Protein AF-A0A843T070-F1 (afdb_monomer_lite)

Sequence (64 aa):
MSLLRGFGQQILRDYDRLDVLVSNAGIWLTPEQGRRVSADGHEMHFAVNYLSHYLTAAVEAPCA

Radius of gyration: 13.83 Å; chains: 1; bounding box: 30×17×42 Å

Secondary structure (DSSP, 8-state):
-HHHHHHHHHHHHH-S--------------GGG---B-TTSSBHHIIIIIIIHHHHHHHHS---

Foldseek 3Di:
DVVLLVVLVVCVVPDVDDDDDDLPWFDDDDVVNPWDADPVGHTPRCVTNPVSSVSNVVSPDPPD

Structure (mmCIF, N/CA/C/O backbone):
data_AF-A0A843T070-F1
#
_entry.id   AF-A0A843T070-F1
#
loop_
_atom_site.group_PDB
_atom_site.id
_atom_site.type_symbol
_atom_site.label_atom_id
_atom_site.label_alt_id
_atom_site.label_comp_id
_atom_site.label_asym_id
_atom_site.label_entity_id
_atom_site.label_seq_id
_atom_site.pdbx_PDB_ins_code
_atom_site.Cartn_x
_atom_site.Cartn_y
_atom_site.Cartn_z
_atom_site.occupancy
_atom_site.B_iso_or_equiv
_atom_site.auth_seq_id
_atom_site.auth_comp_id
_atom_site.auth_asym_id
_atom_site.auth_atom_id
_atom_site.pdbx_PDB_model_num
ATOM 1 N N . MET A 1 1 ? 5.163 6.826 3.246 1.00 84.19 1 MET A N 1
ATOM 2 C CA . MET A 1 1 ? 4.405 5.826 4.032 1.00 84.19 1 MET A CA 1
ATOM 3 C C . MET A 1 1 ? 3.704 6.439 5.243 1.00 84.19 1 MET A C 1
ATOM 5 O O . MET A 1 1 ? 2.658 5.936 5.637 1.00 84.19 1 MET A O 1
ATOM 9 N N . SER A 1 2 ? 4.200 7.548 5.809 1.00 85.00 2 SER A N 1
ATOM 10 C CA . SER A 1 2 ? 3.517 8.317 6.871 1.00 85.00 2 SER A CA 1
ATOM 11 C C . SER A 1 2 ? 2.075 8.717 6.525 1.00 85.00 2 SER A C 1
ATOM 13 O O . SER A 1 2 ? 1.201 8.633 7.383 1.00 85.00 2 SER A O 1
ATOM 15 N N . LEU A 1 3 ? 1.809 9.069 5.261 1.00 88.50 3 LEU A N 1
ATOM 16 C CA . LEU A 1 3 ? 0.468 9.409 4.770 1.00 88.50 3 LEU A CA 1
ATOM 17 C C . LEU A 1 3 ? -0.562 8.296 5.013 1.00 88.50 3 LEU A C 1
ATOM 19 O O . LEU A 1 3 ? -1.672 8.584 5.447 1.00 88.50 3 LEU A O 1
ATOM 23 N N . LEU A 1 4 ? -0.192 7.029 4.803 1.00 91.12 4 LEU A N 1
ATOM 24 C CA . LEU A 1 4 ? -1.101 5.896 5.015 1.00 91.12 4 LEU A CA 1
ATOM 25 C C . LEU A 1 4 ? -1.421 5.683 6.493 1.00 91.12 4 LEU A C 1
ATOM 27 O O . LEU A 1 4 ? -2.551 5.344 6.831 1.00 91.12 4 LEU A O 1
ATOM 31 N N . ARG A 1 5 ? -0.449 5.928 7.382 1.00 87.75 5 ARG A N 1
ATOM 32 C CA . ARG A 1 5 ? -0.689 5.880 8.831 1.00 87.75 5 ARG A CA 1
ATOM 33 C C . ARG A 1 5 ? -1.652 6.982 9.262 1.00 87.75 5 ARG A C 1
ATOM 35 O O . ARG A 1 5 ? -2.587 6.701 9.999 1.00 87.75 5 ARG A O 1
ATOM 42 N N . GLY A 1 6 ? -1.454 8.206 8.766 1.00 90.94 6 GLY A N 1
ATOM 43 C CA . GLY A 1 6 ? -2.367 9.321 9.032 1.00 90.94 6 GLY A CA 1
ATOM 44 C C . GLY A 1 6 ? -3.782 9.057 8.511 1.00 90.94 6 GLY A C 1
ATOM 45 O O . GLY A 1 6 ? -4.751 9.335 9.212 1.00 90.94 6 GLY A O 1
ATOM 46 N N . PHE A 1 7 ? -3.896 8.457 7.323 1.00 91.06 7 PHE A N 1
ATOM 47 C CA . PHE A 1 7 ? -5.173 8.047 6.740 1.00 91.06 7 PHE A CA 1
ATOM 48 C C . PHE A 1 7 ? -5.886 6.981 7.579 1.00 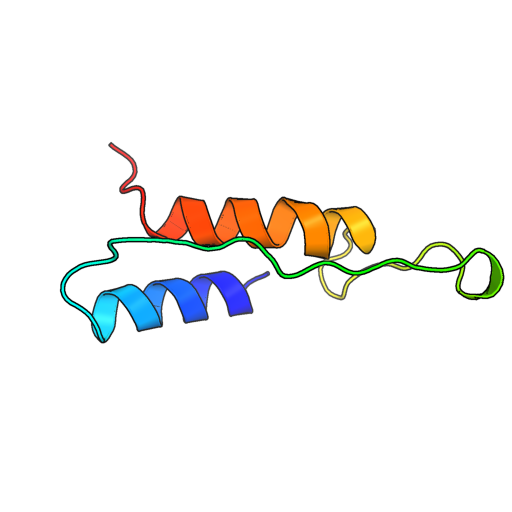91.06 7 PHE A C 1
ATOM 50 O O . PHE A 1 7 ? -7.050 7.162 7.920 1.00 91.06 7 PHE A O 1
ATOM 57 N N . GLY A 1 8 ? -5.194 5.912 7.980 1.00 89.56 8 GLY A N 1
ATOM 58 C CA . GLY A 1 8 ? -5.800 4.888 8.833 1.00 89.56 8 GLY A CA 1
ATOM 59 C C . GLY A 1 8 ? -6.232 5.448 10.195 1.00 89.56 8 GLY A C 1
ATOM 60 O O . GLY A 1 8 ? -7.335 5.183 10.651 1.00 89.56 8 GLY A O 1
ATOM 61 N N . GLN A 1 9 ? -5.426 6.326 10.803 1.00 89.19 9 GLN A N 1
ATOM 62 C CA . GLN A 1 9 ? -5.832 7.030 12.024 1.00 89.19 9 GLN A CA 1
ATOM 63 C C . GLN A 1 9 ? -7.055 7.927 11.813 1.00 89.19 9 GLN A C 1
ATOM 65 O O . GLN A 1 9 ? -7.796 8.158 12.759 1.00 89.19 9 GLN A O 1
ATOM 70 N N . GLN A 1 10 ? -7.243 8.488 10.618 1.00 92.75 10 GLN A N 1
ATOM 71 C CA . GLN A 1 10 ? -8.434 9.267 10.308 1.00 92.75 10 GLN A CA 1
ATOM 72 C C . GLN A 1 10 ? -9.671 8.373 10.206 1.00 92.75 10 GLN A C 1
ATOM 74 O O . GLN A 1 10 ? -10.678 8.706 10.815 1.00 92.75 10 GLN A O 1
ATOM 79 N N . ILE A 1 11 ? -9.577 7.222 9.533 1.00 90.94 11 ILE A N 1
ATOM 80 C CA . ILE A 1 11 ? -10.677 6.245 9.481 1.00 90.94 11 ILE A CA 1
ATOM 81 C C . ILE A 1 11 ? -11.113 5.856 10.898 1.00 90.94 11 ILE A C 1
ATOM 83 O O . ILE A 1 11 ? -12.289 5.981 11.218 1.00 90.94 11 ILE A O 1
ATOM 87 N N . LEU A 1 12 ? -10.161 5.489 11.761 1.00 88.25 12 LEU A N 1
ATOM 88 C CA . LEU A 1 12 ? -10.439 5.094 13.147 1.00 88.25 12 LEU A CA 1
ATOM 89 C C . LEU A 1 12 ? -10.999 6.225 14.025 1.00 88.25 12 LEU A C 1
ATOM 91 O O . LEU A 1 12 ?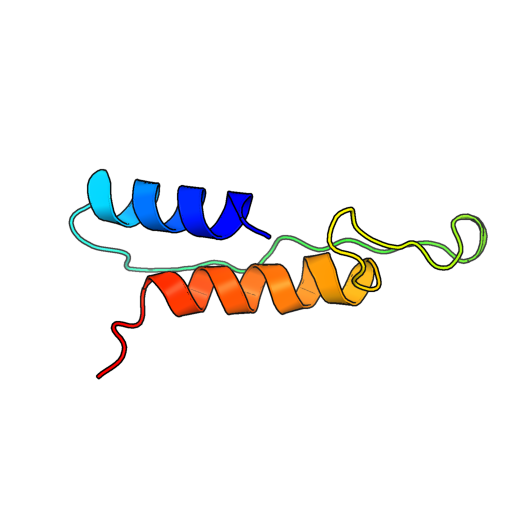 -11.563 5.956 15.081 1.00 88.25 12 LEU A O 1
ATOM 95 N N . ARG A 1 13 ? -10.795 7.493 13.644 1.00 92.31 13 ARG A N 1
ATOM 96 C CA . ARG A 1 13 ? -11.397 8.643 14.340 1.00 92.31 13 ARG A CA 1
ATOM 97 C C . ARG A 1 13 ? -12.806 8.944 13.846 1.00 92.31 13 ARG A C 1
ATOM 99 O O . ARG A 1 13 ? -13.632 9.370 14.645 1.00 92.31 13 ARG A O 1
ATOM 106 N N . ASP A 1 14 ? -13.041 8.788 12.548 1.00 95.38 14 ASP A N 1
ATOM 107 C CA . ASP A 1 14 ? -14.262 9.248 11.886 1.00 95.38 14 ASP A CA 1
ATOM 108 C C . ASP A 1 14 ? -15.357 8.160 11.861 1.00 95.38 14 ASP A C 1
ATOM 110 O O . ASP A 1 14 ? -16.533 8.484 11.690 1.00 95.38 14 ASP A O 1
ATOM 114 N N . TYR A 1 15 ? -14.991 6.883 12.040 1.00 92.62 15 TYR A N 1
ATOM 115 C CA . TYR A 1 15 ? -15.903 5.738 11.982 1.00 92.62 15 TYR A CA 1
ATOM 116 C C . TYR A 1 15 ? -15.686 4.773 13.153 1.00 92.62 15 TYR A C 1
ATOM 118 O O . TYR A 1 15 ? -14.562 4.370 13.439 1.00 92.62 15 TYR A O 1
ATOM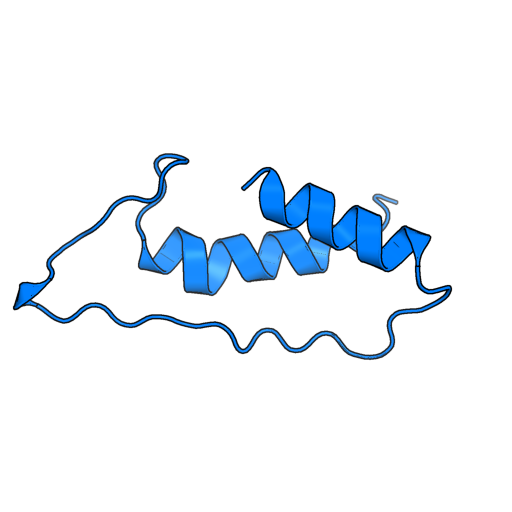 126 N N . ASP A 1 16 ? -16.782 4.325 13.770 1.00 90.12 16 ASP A N 1
ATOM 127 C CA . ASP A 1 16 ? -16.747 3.390 14.907 1.00 90.12 16 ASP A CA 1
ATOM 128 C C . ASP A 1 16 ? -16.359 1.951 14.514 1.00 90.12 16 ASP A C 1
ATOM 130 O O . ASP A 1 16 ? -16.008 1.140 15.373 1.00 90.12 16 ASP A O 1
ATOM 134 N N . ARG A 1 17 ? -16.482 1.595 13.226 1.00 88.94 17 ARG A N 1
ATOM 135 C CA . ARG A 1 17 ? -16.197 0.253 12.693 1.00 88.94 17 ARG A CA 1
ATOM 136 C C . ARG A 1 17 ? -15.767 0.302 11.227 1.00 88.94 17 ARG A C 1
ATOM 138 O O . ARG A 1 17 ? -16.310 1.093 10.456 1.00 88.94 17 ARG A O 1
ATOM 145 N N . LEU A 1 18 ? -14.889 -0.620 10.832 1.00 88.19 18 LEU A N 1
ATOM 146 C CA . LEU A 1 18 ? -14.586 -0.928 9.434 1.00 88.19 18 LEU A CA 1
ATOM 147 C C . LEU A 1 18 ? -15.006 -2.367 9.111 1.00 88.19 18 LEU A C 1
ATOM 149 O O . LEU A 1 18 ? -14.446 -3.326 9.632 1.00 88.19 18 LEU A O 1
ATOM 153 N N . ASP A 1 19 ? -15.992 -2.522 8.230 1.00 91.38 19 ASP A N 1
ATOM 154 C CA . ASP A 1 19 ? -16.517 -3.843 7.860 1.00 91.38 19 ASP A CA 1
ATOM 155 C C . ASP A 1 19 ? -15.732 -4.516 6.740 1.00 91.38 19 ASP A C 1
ATOM 157 O O . ASP A 1 19 ? -15.553 -5.734 6.723 1.00 91.38 19 ASP A O 1
ATOM 161 N N . VAL A 1 20 ? -15.297 -3.719 5.768 1.00 92.31 20 VAL A N 1
ATOM 162 C CA . VAL A 1 20 ? -14.636 -4.212 4.565 1.00 92.31 20 VAL A CA 1
ATOM 163 C C . VAL A 1 20 ? -13.525 -3.251 4.181 1.00 92.31 20 VAL A C 1
ATOM 165 O O . VAL A 1 20 ? -13.758 -2.061 3.972 1.00 92.31 20 VAL A O 1
ATOM 168 N N . LEU A 1 21 ? -12.324 -3.799 4.013 1.00 92.12 21 LEU A N 1
ATOM 169 C CA . LEU A 1 21 ? -11.194 -3.120 3.396 1.00 92.12 21 LEU A CA 1
ATOM 170 C C . LEU A 1 21 ? -10.952 -3.710 2.004 1.00 92.12 21 LEU A C 1
ATOM 172 O O . LEU A 1 21 ? -10.696 -4.905 1.868 1.00 92.12 21 LEU A O 1
ATOM 176 N N . VAL A 1 22 ? -10.998 -2.871 0.967 1.00 94.44 22 VAL A N 1
ATOM 177 C CA . VAL A 1 22 ? -10.734 -3.292 -0.417 1.00 94.44 22 VAL A CA 1
ATOM 178 C C . VAL A 1 22 ? -9.387 -2.748 -0.887 1.00 94.44 22 VAL A C 1
ATOM 180 O O . VAL A 1 22 ? -9.255 -1.588 -1.275 1.00 94.44 22 VAL A O 1
ATOM 183 N N . SER A 1 23 ? -8.380 -3.617 -0.897 1.00 94.00 23 SER A N 1
ATOM 184 C CA . SER A 1 23 ? -7.033 -3.335 -1.404 1.00 94.00 23 SER A CA 1
ATOM 185 C C . SER A 1 23 ? -6.960 -3.454 -2.931 1.00 94.00 23 SER A C 1
ATOM 187 O O . SER A 1 23 ? -6.386 -4.396 -3.469 1.00 94.00 23 SER A O 1
ATOM 189 N N . ASN A 1 24 ? -7.589 -2.516 -3.640 1.00 95.38 24 ASN A N 1
ATOM 190 C CA . ASN A 1 24 ? -7.645 -2.519 -5.108 1.00 95.38 24 ASN A CA 1
ATOM 191 C C . ASN A 1 24 ? -6.587 -1.619 -5.773 1.00 95.38 24 ASN A C 1
ATOM 193 O O . ASN A 1 24 ? -6.312 -1.768 -6.961 1.00 95.38 24 ASN A O 1
ATOM 197 N N . ALA A 1 25 ? -6.017 -0.653 -5.047 1.00 94.88 25 ALA A N 1
ATOM 198 C CA . ALA A 1 25 ? -5.112 0.322 -5.644 1.00 94.88 25 ALA A CA 1
ATOM 199 C C . ALA A 1 25 ? -3.834 -0.362 -6.151 1.00 94.88 25 ALA A C 1
ATOM 201 O O . ALA A 1 25 ? -3.055 -0.926 -5.390 1.00 94.88 25 ALA A O 1
ATOM 202 N N . GLY A 1 26 ? -3.603 -0.295 -7.456 1.00 96.75 26 GLY A N 1
ATOM 203 C CA . GLY A 1 26 ? -2.451 -0.920 -8.081 1.00 96.75 26 GLY A CA 1
ATOM 204 C C . GLY A 1 26 ? -1.930 -0.080 -9.228 1.00 96.75 26 GLY A C 1
ATOM 205 O O . GLY A 1 26 ? -2.681 0.612 -9.914 1.00 96.75 26 GLY A O 1
ATOM 206 N N . ILE A 1 27 ? -0.624 -0.152 -9.436 1.00 97.62 27 ILE A N 1
ATOM 207 C CA . ILE A 1 27 ? 0.047 0.428 -10.591 1.00 97.62 27 ILE A CA 1
ATOM 208 C C . ILE A 1 27 ? 0.786 -0.653 -11.365 1.00 97.62 27 ILE A C 1
ATOM 210 O O . ILE A 1 27 ? 1.253 -1.655 -10.818 1.00 97.62 27 ILE A O 1
ATOM 214 N N . TRP A 1 28 ? 0.956 -0.380 -12.648 1.00 97.25 28 TRP A N 1
ATOM 215 C CA . TRP A 1 28 ? 1.839 -1.119 -13.524 1.00 97.25 28 TRP A CA 1
ATOM 216 C C . TRP A 1 28 ? 2.740 -0.119 -14.238 1.00 97.25 28 TRP A C 1
ATOM 218 O O . TRP A 1 28 ? 2.273 0.916 -14.709 1.00 97.25 28 TRP A O 1
ATOM 228 N N . LEU A 1 29 ? 4.038 -0.409 -14.269 1.00 97.38 29 LEU A N 1
ATOM 229 C CA . LEU A 1 29 ? 5.024 0.405 -14.968 1.00 97.38 29 LEU A CA 1
ATOM 230 C C . LEU A 1 29 ? 5.457 -0.399 -16.182 1.00 97.38 29 LEU A C 1
ATOM 232 O O . LEU A 1 29 ? 5.817 -1.569 -16.066 1.00 97.38 29 LEU A O 1
ATOM 236 N N . THR A 1 30 ? 5.373 0.235 -17.337 1.00 96.62 30 THR A N 1
ATOM 237 C CA . THR A 1 30 ? 5.824 -0.312 -18.612 1.00 96.62 30 THR A CA 1
ATOM 23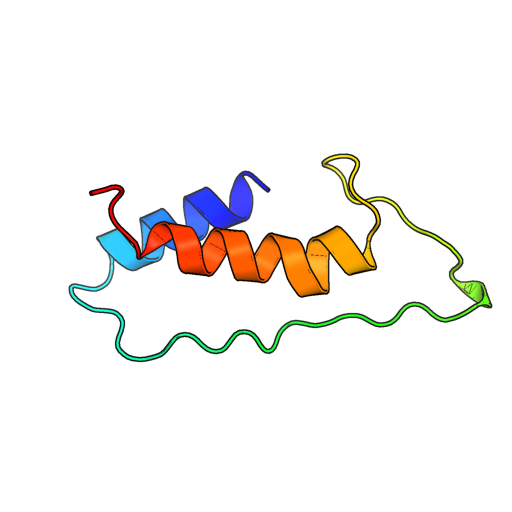8 C C . THR A 1 30 ? 7.354 -0.371 -18.669 1.00 96.62 30 THR A C 1
ATOM 240 O O . THR A 1 30 ? 8.025 0.342 -17.912 1.00 96.62 30 THR A O 1
ATOM 243 N N . PRO A 1 31 ? 7.934 -1.191 -19.563 1.00 93.88 31 PRO A N 1
ATOM 244 C CA . PRO A 1 31 ? 9.381 -1.242 -19.756 1.00 93.88 31 PRO A CA 1
ATOM 245 C C . PRO A 1 31 ? 10.009 0.135 -20.016 1.00 93.88 31 PRO A C 1
ATOM 247 O O . PRO A 1 31 ? 11.073 0.431 -19.477 1.00 93.88 31 PRO A O 1
ATOM 250 N N . GLU A 1 32 ? 9.328 1.003 -20.768 1.00 97.44 32 GLU A N 1
ATOM 251 C CA . GLU A 1 32 ? 9.785 2.355 -21.106 1.00 97.44 32 GLU A CA 1
ATOM 252 C C . GLU A 1 32 ? 9.840 3.275 -19.879 1.00 97.44 32 GLU A C 1
ATOM 254 O O . GLU A 1 32 ? 10.676 4.175 -19.806 1.00 97.44 32 GLU A O 1
ATOM 259 N N . GLN A 1 33 ? 8.969 3.047 -18.893 1.00 96.31 33 GLN A N 1
ATOM 260 C CA . GLN A 1 33 ? 8.974 3.784 -17.626 1.00 96.31 33 GLN A CA 1
ATOM 261 C C . GLN A 1 33 ? 10.085 3.313 -16.677 1.00 96.31 33 GLN A C 1
ATOM 263 O O . GLN A 1 33 ? 10.452 4.052 -15.759 1.00 96.31 33 GLN A O 1
ATOM 268 N N . GLY A 1 34 ? 10.615 2.106 -16.897 1.00 95.88 34 GLY A N 1
ATOM 269 C CA . GLY A 1 34 ? 11.696 1.517 -16.117 1.00 95.88 34 GLY A CA 1
ATOM 270 C C . GLY A 1 34 ? 11.377 1.340 -14.627 1.00 95.88 34 GLY A C 1
ATOM 271 O O . GLY A 1 34 ? 10.255 1.532 -14.150 1.00 95.88 34 GLY A O 1
ATOM 272 N N . ARG A 1 35 ? 12.403 0.965 -13.856 1.00 95.94 35 ARG A N 1
ATOM 273 C CA . ARG A 1 35 ? 12.297 0.836 -12.398 1.00 95.94 35 ARG A CA 1
ATOM 274 C C . ARG A 1 35 ? 12.230 2.219 -11.754 1.00 95.94 35 ARG A C 1
ATOM 276 O O . ARG A 1 35 ? 13.126 3.040 -11.940 1.00 95.94 35 ARG A O 1
ATOM 283 N N . ARG A 1 36 ? 11.213 2.442 -10.920 1.00 98.12 36 ARG A N 1
ATOM 284 C CA . ARG A 1 36 ? 11.049 3.676 -10.139 1.00 98.12 36 ARG A CA 1
ATOM 285 C C . ARG A 1 36 ? 11.167 3.404 -8.643 1.00 98.12 36 ARG A C 1
ATOM 287 O O . ARG A 1 36 ? 11.014 2.274 -8.184 1.00 98.12 36 ARG A O 1
ATOM 294 N N . VAL A 1 37 ? 11.435 4.464 -7.890 1.00 97.94 37 VAL A N 1
ATOM 295 C CA . VAL A 1 37 ? 11.557 4.440 -6.430 1.00 97.94 37 VAL A CA 1
ATOM 296 C C . VAL A 1 37 ? 10.596 5.476 -5.852 1.00 97.94 37 VAL A C 1
ATOM 298 O O . VAL A 1 37 ? 10.473 6.581 -6.379 1.00 97.94 37 VAL A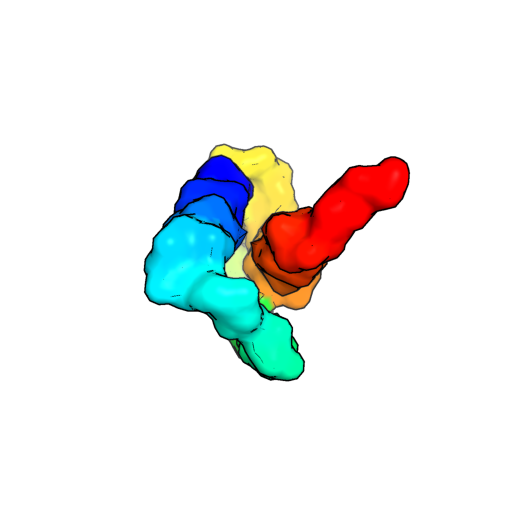 O 1
ATOM 301 N N . SER A 1 38 ? 9.858 5.085 -4.818 1.00 96.56 38 SER A N 1
ATOM 302 C CA . SER A 1 38 ? 8.960 5.962 -4.063 1.00 96.56 38 SER A CA 1
ATOM 303 C C . SER A 1 38 ? 9.745 6.987 -3.238 1.00 96.56 38 SER A C 1
ATOM 305 O O . SER A 1 38 ? 10.944 6.833 -3.011 1.00 96.56 38 SER A O 1
ATOM 307 N N . ALA A 1 39 ? 9.067 8.022 -2.737 1.00 95.06 39 ALA A N 1
ATOM 308 C CA . ALA A 1 39 ? 9.694 9.024 -1.871 1.00 95.06 39 ALA A CA 1
ATOM 309 C C . ALA A 1 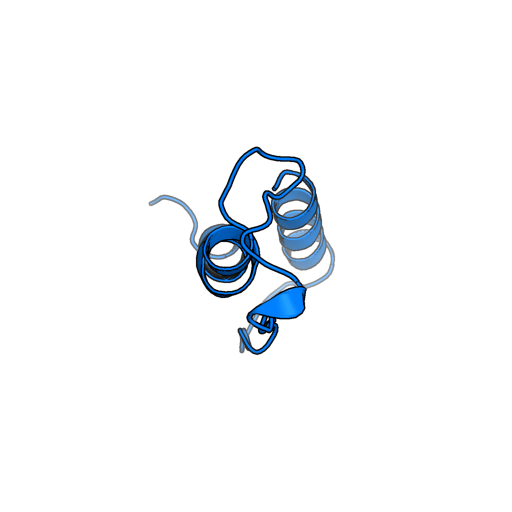39 ? 10.289 8.426 -0.578 1.00 95.06 39 ALA A C 1
ATOM 311 O O . ALA A 1 39 ? 11.229 8.983 -0.024 1.00 95.06 39 ALA A O 1
ATOM 312 N N . ASP A 1 40 ? 9.777 7.277 -0.125 1.00 94.56 40 ASP A N 1
ATOM 313 C CA . ASP A 1 40 ? 10.278 6.554 1.049 1.00 94.56 40 ASP A CA 1
ATOM 314 C C . ASP A 1 40 ? 11.421 5.568 0.722 1.00 94.56 40 ASP A C 1
ATOM 316 O O . ASP A 1 40 ? 11.852 4.812 1.586 1.00 94.56 40 ASP A O 1
ATOM 320 N N . GLY A 1 41 ? 11.909 5.528 -0.523 1.00 97.12 41 GLY A N 1
ATOM 321 C CA . GLY A 1 41 ? 13.043 4.681 -0.913 1.00 97.12 41 GLY A CA 1
ATOM 322 C C . GLY A 1 41 ? 12.692 3.236 -1.290 1.00 97.12 41 GLY A C 1
ATOM 323 O O . GLY A 1 41 ? 13.588 2.441 -1.571 1.00 97.12 41 GLY A O 1
ATOM 324 N N . HIS A 1 42 ? 11.409 2.874 -1.351 1.00 97.38 42 HIS A N 1
ATOM 325 C CA . HIS A 1 42 ? 10.973 1.544 -1.789 1.00 97.38 42 HIS A CA 1
ATOM 326 C C . HIS A 1 42 ? 10.793 1.481 -3.308 1.00 97.38 42 HIS A C 1
ATOM 328 O O . HIS A 1 42 ? 10.359 2.462 -3.917 1.00 97.38 42 HIS A O 1
ATOM 334 N N . GLU A 1 43 ? 11.078 0.321 -3.909 1.00 97.88 43 GLU A N 1
ATOM 335 C CA . GLU A 1 43 ? 10.714 0.031 -5.305 1.00 97.88 43 GLU A CA 1
ATOM 336 C C . GLU A 1 43 ? 9.213 0.301 -5.515 1.00 97.88 43 GLU A C 1
ATOM 338 O O . GLU A 1 43 ? 8.405 0.032 -4.631 1.00 97.88 43 GLU A O 1
ATOM 343 N N . MET A 1 44 ? 8.856 0.927 -6.636 1.00 98.00 44 MET A N 1
ATOM 344 C CA . MET A 1 44 ? 7.543 1.533 -6.843 1.00 98.00 44 MET A CA 1
ATOM 345 C C . MET A 1 44 ? 6.383 0.522 -6.848 1.00 98.00 44 MET A C 1
ATOM 347 O O . MET A 1 44 ? 5.364 0.792 -6.210 1.00 98.00 44 MET A O 1
ATOM 351 N N . HIS A 1 45 ? 6.510 -0.633 -7.511 1.00 97.88 45 HIS A N 1
ATOM 352 C CA . HIS A 1 45 ? 5.472 -1.675 -7.459 1.00 97.88 45 HIS A CA 1
ATOM 353 C C . HIS A 1 45 ? 5.323 -2.237 -6.052 1.00 97.88 45 HIS A C 1
ATOM 355 O O . HIS A 1 45 ? 4.204 -2.379 -5.568 1.00 97.88 45 HIS A O 1
ATOM 361 N N . PHE A 1 46 ? 6.433 -2.492 -5.368 1.00 97.81 46 PHE A N 1
ATOM 362 C CA . PHE A 1 46 ? 6.435 -2.962 -3.991 1.00 97.81 46 PHE A CA 1
ATOM 363 C C . PHE A 1 46 ? 5.799 -1.937 -3.042 1.00 97.81 46 PHE A C 1
ATOM 365 O O . PHE A 1 46 ? 4.971 -2.300 -2.208 1.00 97.81 46 PHE A O 1
ATOM 372 N N . ALA A 1 47 ? 6.128 -0.653 -3.203 1.00 97.50 47 ALA A N 1
ATOM 373 C CA . ALA A 1 47 ? 5.597 0.446 -2.404 1.00 97.50 47 ALA A CA 1
ATOM 374 C C . ALA A 1 47 ? 4.073 0.564 -2.528 1.00 97.50 47 ALA A C 1
ATOM 376 O O . ALA A 1 47 ? 3.380 0.704 -1.521 1.00 97.50 47 ALA A O 1
ATOM 377 N N . VAL A 1 48 ? 3.557 0.509 -3.758 1.00 96.44 48 VAL A N 1
ATOM 378 C CA . VAL A 1 48 ? 2.134 0.734 -4.031 1.00 96.44 48 VAL A CA 1
ATOM 379 C C . VAL A 1 48 ? 1.333 -0.553 -3.897 1.00 96.44 48 VAL A C 1
ATOM 381 O O . VAL A 1 48 ? 0.421 -0.609 -3.084 1.00 96.44 48 VAL A O 1
ATOM 384 N N . ASN A 1 49 ? 1.678 -1.606 -4.630 1.00 97.50 49 ASN A N 1
ATOM 385 C CA . ASN A 1 49 ? 0.809 -2.776 -4.773 1.00 97.50 49 ASN A CA 1
ATOM 386 C C . ASN A 1 49 ? 0.838 -3.691 -3.535 1.00 97.50 49 ASN A C 1
ATOM 388 O O . ASN A 1 49 ? -0.075 -4.496 -3.355 1.00 97.50 49 ASN A O 1
ATOM 392 N N . TYR A 1 50 ? 1.872 -3.579 -2.690 1.00 96.31 50 TYR A N 1
ATOM 393 C CA . TYR A 1 50 ? 2.051 -4.428 -1.510 1.00 96.31 50 TYR A CA 1
ATOM 394 C C . TYR A 1 50 ? 2.141 -3.638 -0.201 1.00 96.31 50 TYR A C 1
ATOM 396 O O . TYR A 1 50 ? 1.259 -3.758 0.648 1.00 96.31 50 TYR A O 1
ATOM 404 N N . LEU A 1 51 ? 3.185 -2.819 -0.022 1.00 95.75 51 LEU A N 1
ATOM 405 C CA . LEU A 1 51 ? 3.440 -2.102 1.235 1.00 95.75 51 LEU A CA 1
ATOM 406 C C . LEU A 1 51 ? 2.267 -1.212 1.629 1.00 95.75 51 LEU A C 1
ATOM 408 O O . LEU A 1 51 ? 1.916 -1.173 2.807 1.00 95.75 51 LEU A O 1
ATOM 412 N N . SER A 1 52 ? 1.663 -0.512 0.662 1.00 94.94 52 SER A N 1
ATOM 413 C CA . SER A 1 52 ? 0.549 0.380 0.965 1.00 94.94 52 SER A CA 1
ATOM 414 C C . SER A 1 52 ? -0.640 -0.383 1.553 1.00 94.94 52 SER A C 1
ATOM 416 O O . SER A 1 52 ? -1.139 -0.028 2.618 1.00 94.94 52 SER A O 1
ATOM 418 N N . HIS A 1 53 ? -1.011 -1.495 0.919 1.00 93.94 53 HIS A N 1
ATOM 419 C CA . HIS A 1 53 ? -2.101 -2.359 1.346 1.00 93.94 53 HIS A CA 1
ATOM 420 C C . HIS A 1 53 ? -1.820 -3.019 2.695 1.00 93.94 53 HIS A C 1
ATOM 422 O O . HIS A 1 53 ? -2.678 -2.990 3.576 1.00 93.94 53 HIS A O 1
ATOM 428 N N . TYR A 1 54 ? -0.609 -3.550 2.883 1.00 92.50 54 TYR A N 1
ATOM 429 C CA . TYR A 1 54 ? -0.193 -4.158 4.145 1.00 92.50 54 TYR A CA 1
ATOM 430 C C . TYR A 1 54 ? -0.268 -3.160 5.305 1.00 92.50 54 TYR A C 1
ATOM 432 O O . TYR A 1 54 ? -0.827 -3.464 6.357 1.00 92.50 54 TYR A O 1
ATOM 440 N N . LEU A 1 55 ? 0.267 -1.950 5.114 1.00 91.44 55 LEU A N 1
ATOM 441 C CA . LEU A 1 55 ? 0.269 -0.927 6.155 1.00 91.44 55 LEU A CA 1
ATOM 442 C C . LEU A 1 55 ? -1.140 -0.444 6.487 1.00 91.44 55 LEU A C 1
ATOM 444 O O . LEU A 1 55 ? -1.424 -0.257 7.663 1.00 91.44 55 LEU A O 1
ATOM 448 N N . THR A 1 56 ? -2.012 -0.258 5.494 1.00 89.88 56 THR A N 1
ATOM 449 C CA . THR A 1 56 ? -3.407 0.133 5.742 1.00 89.88 56 THR A CA 1
ATOM 450 C C . THR A 1 56 ? -4.161 -0.947 6.513 1.00 89.88 56 THR A C 1
ATOM 452 O O . THR A 1 56 ? -4.827 -0.621 7.489 1.00 89.88 56 THR A O 1
ATOM 455 N N . ALA A 1 57 ? -3.999 -2.224 6.153 1.00 87.00 57 ALA A N 1
ATOM 456 C CA . ALA A 1 57 ? -4.603 -3.329 6.899 1.00 87.00 57 ALA A CA 1
ATOM 457 C C . ALA A 1 57 ? -4.078 -3.416 8.345 1.00 87.00 57 ALA A C 1
ATOM 459 O O . ALA A 1 57 ? -4.833 -3.710 9.266 1.00 87.00 57 ALA A O 1
ATOM 460 N N . ALA A 1 58 ? -2.797 -3.109 8.565 1.00 82.38 58 ALA A N 1
ATOM 461 C CA . ALA A 1 58 ? -2.189 -3.131 9.892 1.00 82.38 58 ALA A CA 1
ATOM 462 C C . ALA A 1 58 ? -2.645 -1.988 10.818 1.00 82.38 58 ALA A C 1
ATOM 464 O O . ALA A 1 58 ? -2.378 -2.063 12.012 1.00 82.38 58 ALA A O 1
ATOM 465 N N . VAL A 1 59 ? -3.293 -0.928 10.313 1.00 73.50 59 VAL A N 1
ATOM 466 C CA . VAL A 1 59 ? -3.829 0.139 11.182 1.00 73.50 59 VAL A CA 1
ATOM 467 C C . VAL A 1 59 ? -5.089 -0.319 11.926 1.00 73.50 59 VAL A C 1
ATOM 469 O O . VAL A 1 59 ? -5.320 0.125 13.044 1.00 73.50 59 VAL A O 1
ATOM 472 N N . GLU A 1 60 ? -5.855 -1.240 11.346 1.00 63.47 60 GLU A N 1
ATOM 473 C CA . GLU A 1 60 ? -7.076 -1.804 11.941 1.00 63.47 60 GLU A CA 1
ATOM 474 C C . GLU A 1 60 ? -6.795 -2.924 12.943 1.00 63.47 60 GLU A C 1
ATOM 476 O O . GLU A 1 60 ? -7.615 -3.189 13.812 1.00 63.47 60 GLU A O 1
ATOM 481 N N . ALA A 1 61 ? -5.651 -3.601 12.827 1.00 58.44 61 ALA A N 1
ATOM 482 C CA . ALA A 1 61 ? -5.256 -4.629 13.775 1.00 58.44 61 ALA A CA 1
ATOM 483 C C . ALA A 1 61 ? -4.619 -3.941 14.989 1.00 58.44 61 ALA A C 1
ATOM 485 O O . ALA A 1 61 ? -3.488 -3.453 14.875 1.00 58.44 61 ALA A O 1
ATOM 486 N N . PRO A 1 62 ? -5.273 -3.900 16.166 1.00 48.84 62 PRO A N 1
ATOM 487 C CA . PRO A 1 62 ? -4.549 -3.565 17.375 1.00 48.84 62 PRO A CA 1
ATOM 488 C C . PRO A 1 62 ? -3.420 -4.589 17.478 1.00 48.84 62 PRO A C 1
ATOM 490 O O . PRO A 1 62 ? -3.660 -5.791 17.335 1.00 48.84 62 PRO A O 1
ATOM 493 N N . CYS A 1 63 ? -2.187 -4.136 17.708 1.00 41.50 63 CYS A N 1
ATOM 494 C CA . CYS A 1 63 ? -1.227 -5.021 18.348 1.00 41.50 63 CYS A CA 1
ATOM 495 C C . CYS A 1 63 ? -1.923 -5.575 19.598 1.00 41.50 63 CYS A C 1
ATOM 497 O O . CYS A 1 63 ? -2.286 -4.797 20.482 1.00 41.50 63 CYS A O 1
ATOM 499 N N . ALA A 1 64 ? -2.177 -6.883 19.609 1.00 41.75 64 ALA A N 1
ATOM 500 C CA . ALA A 1 64 ? -2.424 -7.615 20.841 1.00 41.75 64 ALA A CA 1
ATOM 501 C C . ALA A 1 64 ? -1.153 -7.598 21.700 1.00 41.75 64 ALA A C 1
ATOM 503 O O . ALA A 1 64 ? -0.045 -7.626 21.107 1.00 41.75 64 ALA A O 1
#

pLDDT: mean 89.81, std 12.45, range [41.5, 98.12]